Protein AF-A0A7S4CXF5-F1 (afdb_monomer_lite)

Structure (mmCIF, N/CA/C/O backbone):
data_AF-A0A7S4CXF5-F1
#
_entry.id   AF-A0A7S4CXF5-F1
#
loop_
_atom_site.group_PDB
_atom_site.id
_atom_site.type_symbol
_atom_site.label_atom_id
_atom_site.label_alt_id
_atom_site.label_comp_id
_atom_site.label_asym_id
_atom_site.label_entity_id
_atom_site.label_seq_id
_atom_site.pdbx_PDB_ins_code
_atom_site.Cartn_x
_atom_site.Cartn_y
_atom_site.Cartn_z
_atom_site.occupancy
_atom_site.B_iso_or_equiv
_atom_site.auth_seq_id
_atom_site.auth_comp_id
_atom_site.auth_asym_id
_atom_site.auth_atom_id
_atom_site.pdbx_PDB_model_num
ATOM 1 N N . PRO A 1 1 ? 7.433 -13.728 49.622 1.00 48.38 1 PRO A N 1
ATOM 2 C CA . PRO A 1 1 ? 7.278 -12.278 49.358 1.00 48.38 1 PRO A CA 1
ATOM 3 C C . PRO A 1 1 ? 7.336 -11.993 47.847 1.00 48.38 1 PRO A C 1
ATOM 5 O O . PRO A 1 1 ? 8.416 -11.902 47.275 1.00 48.38 1 PRO A O 1
ATOM 8 N N . HIS A 1 2 ? 6.175 -11.921 47.191 1.00 55.44 2 HIS A N 1
ATOM 9 C CA . HIS A 1 2 ? 6.077 -11.494 45.793 1.00 55.44 2 HIS A CA 1
ATOM 10 C C . HIS A 1 2 ? 5.868 -9.978 45.780 1.00 55.44 2 HIS A C 1
ATOM 12 O O . HIS A 1 2 ? 4.882 -9.489 46.326 1.00 55.44 2 HIS A O 1
ATOM 18 N N . GLY A 1 3 ? 6.842 -9.238 45.245 1.00 72.62 3 GLY A N 1
ATOM 19 C CA . GLY A 1 3 ? 6.760 -7.782 45.131 1.00 72.62 3 GLY A CA 1
ATOM 20 C C . GLY A 1 3 ? 5.588 -7.342 44.241 1.00 72.62 3 GLY A C 1
ATOM 21 O O . GLY A 1 3 ? 5.129 -8.125 43.404 1.00 72.62 3 GLY A O 1
ATOM 22 N N . PRO A 1 4 ? 5.084 -6.107 44.408 1.00 73.75 4 PRO A N 1
ATOM 23 C CA . PRO A 1 4 ? 3.949 -5.617 43.638 1.00 73.75 4 PRO A CA 1
ATOM 24 C C . PRO A 1 4 ? 4.285 -5.577 42.142 1.00 73.75 4 PRO A C 1
ATOM 26 O O . PRO A 1 4 ? 5.322 -5.055 41.730 1.00 73.75 4 PRO A O 1
ATOM 29 N N . CYS A 1 5 ? 3.394 -6.137 41.323 1.00 74.88 5 CYS A N 1
ATOM 30 C CA . CYS A 1 5 ? 3.496 -6.095 39.868 1.00 74.88 5 CYS A CA 1
ATOM 31 C C . CYS A 1 5 ? 3.256 -4.655 39.387 1.00 74.88 5 CYS A C 1
ATOM 33 O O . CYS A 1 5 ? 2.121 -4.181 39.342 1.00 74.88 5 CYS A O 1
ATOM 35 N N . VAL A 1 6 ? 4.330 -3.941 39.049 1.00 78.19 6 VAL A N 1
ATOM 36 C CA . VAL A 1 6 ? 4.245 -2.591 38.481 1.00 78.19 6 VAL A CA 1
ATOM 37 C C . VAL A 1 6 ? 3.980 -2.707 36.983 1.00 78.19 6 VAL A C 1
ATOM 39 O O . VAL A 1 6 ? 4.834 -3.142 36.211 1.00 78.19 6 VAL A O 1
ATOM 42 N N . ARG A 1 7 ? 2.784 -2.299 36.552 1.00 72.25 7 ARG A N 1
ATOM 43 C CA . ARG A 1 7 ? 2.439 -2.192 35.132 1.00 72.25 7 ARG A CA 1
ATOM 44 C C . ARG A 1 7 ? 3.083 -0.921 34.578 1.00 72.25 7 ARG A C 1
ATOM 46 O O . ARG A 1 7 ? 2.662 0.183 34.915 1.00 72.25 7 ARG A O 1
ATOM 53 N N . LEU A 1 8 ? 4.123 -1.064 33.756 1.00 76.38 8 LEU A N 1
ATOM 54 C CA . LEU A 1 8 ? 4.749 0.083 33.097 1.00 76.38 8 LEU A CA 1
ATOM 55 C C . LEU A 1 8 ? 3.725 0.797 32.191 1.00 76.38 8 LEU A C 1
ATOM 57 O O . LEU A 1 8 ? 2.949 0.124 31.504 1.00 76.38 8 LEU A O 1
ATOM 61 N N . PRO A 1 9 ? 3.714 2.141 32.156 1.00 68.12 9 PRO A N 1
ATOM 62 C CA . PRO A 1 9 ? 2.804 2.888 31.300 1.00 68.12 9 PRO A CA 1
ATOM 63 C C . PRO A 1 9 ? 3.100 2.588 29.827 1.00 68.12 9 PRO A C 1
ATOM 65 O O . PRO A 1 9 ? 4.201 2.832 29.326 1.00 68.12 9 PRO A O 1
ATOM 68 N N . VAL A 1 10 ? 2.101 2.056 29.122 1.00 71.69 10 VAL A N 1
ATOM 69 C CA . VAL A 1 10 ? 2.180 1.800 27.682 1.00 71.69 10 VAL A CA 1
ATOM 70 C C . VAL A 1 10 ? 2.192 3.146 26.966 1.00 71.69 10 VAL A C 1
ATOM 72 O O . VAL A 1 10 ? 1.189 3.857 26.945 1.00 71.69 10 VAL A O 1
ATOM 75 N N . ARG A 1 11 ? 3.327 3.515 26.369 1.00 73.38 11 ARG A N 1
ATOM 76 C CA . ARG A 1 11 ? 3.379 4.690 25.492 1.00 73.38 11 ARG A CA 1
ATOM 77 C C . ARG A 1 11 ? 2.669 4.345 24.182 1.00 73.38 11 ARG A C 1
ATOM 79 O O . ARG A 1 11 ? 3.058 3.360 23.546 1.00 73.38 11 ARG A O 1
ATOM 86 N N . PRO A 1 12 ? 1.659 5.118 23.751 1.00 70.38 12 PRO A N 1
ATOM 87 C CA . PRO A 1 12 ? 1.012 4.869 22.474 1.00 70.38 12 PRO A CA 1
ATOM 88 C C . PRO A 1 12 ? 2.035 5.058 21.351 1.00 70.38 12 PRO A C 1
ATOM 90 O O . PRO A 1 12 ? 2.659 6.113 21.227 1.00 70.38 12 PRO A O 1
ATOM 93 N N . ARG A 1 13 ? 2.231 4.015 20.541 1.00 82.94 13 ARG A N 1
ATOM 94 C CA . ARG A 1 13 ? 3.061 4.095 19.339 1.00 82.94 13 ARG A CA 1
ATOM 95 C C . ARG A 1 13 ? 2.246 4.739 18.227 1.00 82.94 13 ARG A C 1
ATOM 97 O O . ARG A 1 13 ? 1.162 4.263 17.906 1.00 82.94 13 ARG A O 1
ATOM 104 N N . LYS A 1 14 ? 2.772 5.820 17.655 1.00 89.25 14 LYS A N 1
ATOM 105 C CA . LYS A 1 14 ? 2.237 6.404 16.422 1.00 89.25 14 LYS A CA 1
ATOM 106 C C . LYS A 1 14 ? 2.723 5.566 15.243 1.00 89.25 14 LYS A C 1
ATOM 108 O O . LYS A 1 14 ? 3.880 5.149 15.229 1.00 89.25 14 LYS A O 1
ATOM 113 N N . VAL A 1 15 ? 1.842 5.325 14.282 1.00 91.69 15 VAL A N 1
ATOM 114 C CA . VAL A 1 15 ? 2.130 4.565 13.064 1.00 91.69 15 VAL A CA 1
ATOM 115 C C . VAL A 1 15 ? 1.781 5.452 11.875 1.00 91.69 15 VAL A C 1
ATOM 117 O O . VAL A 1 15 ? 0.746 6.110 11.892 1.00 91.69 15 VAL A O 1
ATOM 120 N N . ILE A 1 16 ? 2.654 5.484 10.867 1.00 93.12 16 ILE A N 1
ATOM 121 C CA . ILE A 1 16 ? 2.418 6.187 9.603 1.00 93.12 16 ILE A CA 1
ATOM 122 C C . ILE A 1 16 ? 2.290 5.128 8.514 1.00 93.12 16 ILE A C 1
ATOM 124 O O . ILE A 1 16 ? 3.206 4.330 8.319 1.00 93.12 16 ILE A O 1
ATOM 128 N N . TRP A 1 17 ? 1.157 5.124 7.820 1.00 92.19 17 TRP A N 1
ATOM 129 C CA . TRP A 1 17 ? 0.926 4.308 6.631 1.00 92.19 17 TRP A CA 1
ATOM 130 C C . TRP A 1 17 ? 0.999 5.209 5.403 1.00 92.19 17 TRP A C 1
ATOM 132 O O . TRP A 1 17 ? 0.097 6.004 5.157 1.00 92.19 17 TRP A O 1
ATOM 142 N N . LEU A 1 18 ? 2.104 5.116 4.662 1.00 92.69 18 LEU A N 1
ATOM 143 C CA . LEU A 1 18 ? 2.326 5.881 3.438 1.00 92.69 18 LEU A CA 1
ATOM 144 C C . LEU A 1 18 ? 2.028 4.997 2.226 1.00 92.69 18 LEU A C 1
ATOM 146 O O . LEU A 1 18 ? 2.710 3.998 2.006 1.00 92.69 18 LEU A O 1
ATOM 150 N N . ILE A 1 19 ? 1.030 5.388 1.439 1.00 90.31 19 ILE A N 1
ATOM 151 C CA . ILE A 1 19 ? 0.646 4.707 0.201 1.00 90.31 19 ILE A CA 1
ATOM 152 C C . ILE A 1 19 ? 1.087 5.592 -0.962 1.00 90.31 19 ILE A C 1
ATOM 154 O O . ILE A 1 19 ? 0.696 6.754 -1.045 1.00 90.31 19 ILE A O 1
ATOM 158 N N . ILE A 1 20 ? 1.923 5.041 -1.842 1.00 90.00 20 ILE A N 1
ATOM 159 C CA . ILE A 1 20 ? 2.418 5.721 -3.040 1.00 90.00 20 ILE A CA 1
ATOM 160 C C . ILE A 1 20 ? 1.839 4.990 -4.244 1.00 90.00 20 ILE A C 1
ATOM 162 O O . ILE A 1 20 ? 2.153 3.820 -4.473 1.00 90.00 20 ILE A O 1
ATOM 166 N N . ASP A 1 21 ? 0.984 5.674 -4.998 1.00 87.44 21 ASP A N 1
ATOM 167 C CA . ASP A 1 21 ? 0.410 5.103 -6.211 1.00 87.44 21 ASP A CA 1
ATOM 168 C C . ASP A 1 21 ? 1.485 4.914 -7.292 1.00 87.44 21 ASP A C 1
ATOM 170 O O . ASP A 1 21 ? 2.435 5.692 -7.395 1.00 87.44 21 ASP A O 1
ATOM 174 N N . ALA A 1 22 ? 1.346 3.849 -8.080 1.00 84.69 22 ALA A N 1
ATOM 175 C CA . ALA A 1 22 ? 2.266 3.466 -9.152 1.00 84.69 22 ALA A CA 1
ATOM 176 C C . ALA A 1 22 ? 3.752 3.277 -8.747 1.00 84.69 22 ALA A C 1
ATOM 178 O O . ALA A 1 22 ? 4.633 3.281 -9.613 1.00 84.69 22 ALA A O 1
ATOM 179 N N . LEU A 1 23 ? 4.061 3.045 -7.462 1.00 87.44 23 LEU A N 1
ATOM 180 C CA . LEU A 1 23 ? 5.423 2.730 -7.017 1.00 87.44 23 LEU A CA 1
ATOM 181 C C . LEU A 1 23 ? 5.795 1.278 -7.352 1.00 87.44 23 LEU A C 1
ATOM 183 O O . LEU A 1 23 ? 5.446 0.339 -6.637 1.00 87.44 23 LEU A O 1
ATOM 187 N N . ARG A 1 24 ? 6.534 1.087 -8.444 1.00 85.62 24 ARG A N 1
ATOM 188 C CA . ARG A 1 24 ? 7.033 -0.230 -8.855 1.00 85.62 24 ARG A CA 1
ATOM 189 C C . ARG A 1 24 ? 8.263 -0.648 -8.050 1.00 85.62 24 ARG A C 1
ATOM 191 O O . ARG A 1 24 ? 9.083 0.181 -7.654 1.00 85.62 24 ARG A O 1
ATOM 198 N N . ILE A 1 25 ? 8.437 -1.960 -7.882 1.00 85.94 25 ILE A N 1
ATOM 199 C CA . ILE A 1 25 ? 9.574 -2.529 -7.144 1.00 85.94 25 ILE A CA 1
ATOM 200 C C . ILE A 1 25 ? 10.930 -2.185 -7.778 1.00 85.94 25 ILE A C 1
ATOM 202 O O . ILE A 1 25 ? 11.913 -2.011 -7.065 1.00 85.94 25 ILE A O 1
ATOM 206 N N . ASP A 1 26 ? 10.986 -2.009 -9.097 1.00 85.88 26 ASP A N 1
ATOM 207 C CA . ASP A 1 26 ? 12.216 -1.727 -9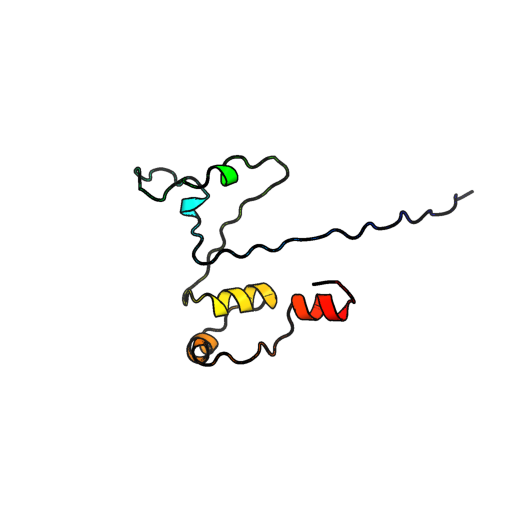.842 1.00 85.88 26 ASP A CA 1
ATOM 208 C C . ASP A 1 26 ? 12.720 -0.281 -9.707 1.00 85.88 26 ASP A C 1
ATOM 210 O O . ASP A 1 26 ? 13.820 0.047 -10.160 1.00 85.88 26 ASP A O 1
ATOM 214 N N . PHE A 1 27 ? 11.946 0.581 -9.043 1.00 86.31 27 PHE A N 1
ATOM 215 C CA . PHE A 1 27 ? 12.411 1.895 -8.596 1.00 86.31 27 PHE A CA 1
ATOM 216 C C . PHE A 1 27 ? 13.171 1.803 -7.262 1.00 86.31 27 PHE A C 1
ATOM 218 O O . PHE A 1 27 ? 14.054 2.625 -7.003 1.00 86.31 27 PHE A O 1
ATOM 225 N N . ALA A 1 28 ? 12.837 0.804 -6.434 1.00 83.94 28 ALA A N 1
ATOM 226 C CA . ALA A 1 28 ? 13.263 0.678 -5.040 1.00 83.94 28 ALA A CA 1
ATOM 227 C C . ALA A 1 28 ? 14.282 -0.446 -4.781 1.00 83.94 28 ALA A C 1
ATOM 229 O O . ALA A 1 28 ? 15.030 -0.375 -3.805 1.00 83.94 28 ALA A O 1
ATOM 230 N N . ALA A 1 29 ? 14.312 -1.487 -5.614 1.00 83.44 29 ALA A N 1
ATOM 231 C CA . ALA A 1 29 ? 15.211 -2.626 -5.470 1.00 83.44 29 ALA A CA 1
ATOM 232 C C . ALA A 1 29 ? 16.044 -2.844 -6.744 1.00 83.44 29 ALA A C 1
ATOM 234 O O . ALA A 1 29 ? 15.503 -2.727 -7.848 1.00 83.44 29 ALA A O 1
ATOM 235 N N . PRO A 1 30 ? 17.336 -3.198 -6.604 1.00 76.56 30 PRO A N 1
ATOM 236 C CA . PRO A 1 30 ? 18.145 -3.593 -7.745 1.00 76.56 30 PRO A CA 1
ATOM 237 C C . PRO A 1 30 ? 17.577 -4.873 -8.366 1.00 76.56 30 PRO A C 1
ATOM 239 O O . PRO A 1 30 ? 17.176 -5.794 -7.657 1.00 76.56 30 PRO A O 1
ATOM 242 N N . ILE A 1 31 ? 17.543 -4.912 -9.698 1.00 75.50 31 ILE A N 1
ATOM 243 C CA . ILE A 1 31 ? 17.216 -6.113 -10.469 1.00 75.50 31 ILE A CA 1
ATOM 244 C C . ILE A 1 31 ? 18.511 -6.621 -11.088 1.00 75.50 31 ILE A C 1
ATOM 246 O O . ILE A 1 31 ? 19.147 -5.904 -11.867 1.00 75.50 31 ILE A O 1
ATOM 250 N N . ASP A 1 32 ? 18.874 -7.855 -10.754 1.00 70.81 32 ASP A N 1
ATOM 251 C CA . ASP A 1 32 ? 20.055 -8.514 -11.298 1.00 70.81 32 ASP A CA 1
ATOM 252 C C . ASP A 1 32 ? 19.909 -8.704 -12.818 1.00 70.81 32 ASP A C 1
ATOM 254 O O . ASP A 1 32 ? 18.834 -9.025 -13.326 1.00 70.81 32 ASP A O 1
ATOM 258 N N . ASN A 1 33 ? 21.003 -8.505 -13.560 1.00 69.50 33 ASN A N 1
ATOM 259 C CA . ASN A 1 33 ? 21.090 -8.697 -15.019 1.00 69.50 33 ASN A CA 1
ATOM 260 C C . ASN A 1 33 ? 20.259 -7.734 -15.885 1.00 69.50 33 ASN A C 1
ATOM 262 O O . ASN A 1 33 ? 20.007 -8.004 -17.060 1.00 69.50 33 ASN A O 1
ATOM 266 N N . ALA A 1 34 ? 19.855 -6.587 -15.344 1.00 68.00 34 ALA A N 1
ATOM 267 C CA . ALA A 1 34 ? 19.056 -5.611 -16.069 1.00 68.00 34 ALA A CA 1
ATOM 268 C C . ALA A 1 34 ? 19.911 -4.396 -16.491 1.00 68.00 34 ALA A C 1
ATOM 270 O O . ALA A 1 34 ? 20.545 -3.755 -15.657 1.00 68.00 34 ALA A O 1
ATOM 271 N N . GLY A 1 35 ? 19.918 -4.048 -17.786 1.00 73.56 35 GLY A N 1
ATOM 272 C CA . GLY A 1 35 ? 20.677 -2.897 -18.308 1.00 73.56 35 GLY A CA 1
ATOM 273 C C . GLY A 1 35 ? 20.291 -1.541 -17.677 1.00 73.56 35 GLY A C 1
ATOM 274 O O . GLY A 1 35 ? 19.232 -1.425 -17.045 1.00 73.56 35 GLY A O 1
ATOM 275 N N . PRO A 1 36 ? 21.112 -0.488 -17.835 1.00 74.00 36 PRO A N 1
ATOM 276 C CA . PRO A 1 36 ? 20.803 0.828 -17.283 1.00 74.00 36 PRO A CA 1
ATOM 277 C C . PRO A 1 36 ? 19.526 1.390 -17.923 1.00 74.00 36 PRO A C 1
ATOM 279 O O . PRO A 1 36 ? 19.377 1.401 -19.141 1.00 74.00 36 PRO A O 1
ATOM 282 N N . THR A 1 37 ? 18.590 1.867 -17.100 1.00 78.00 37 THR A N 1
ATOM 283 C CA . THR A 1 37 ? 17.377 2.562 -17.567 1.00 78.00 37 THR A CA 1
ATOM 284 C C . THR A 1 37 ? 17.197 3.858 -16.788 1.00 78.00 37 THR A C 1
ATOM 286 O O . THR A 1 37 ? 17.742 4.018 -15.695 1.00 78.00 37 THR A O 1
ATOM 289 N N . TYR A 1 38 ? 16.412 4.782 -17.339 1.00 79.88 38 TYR A N 1
ATOM 290 C CA . TYR A 1 38 ? 16.176 6.100 -16.749 1.00 79.88 38 TYR A CA 1
ATOM 291 C C . TYR A 1 38 ? 15.557 6.048 -15.337 1.00 79.88 38 TYR A C 1
ATOM 293 O O . TYR A 1 38 ? 15.859 6.900 -14.506 1.00 79.88 38 TYR A O 1
ATOM 301 N N . TYR A 1 39 ? 14.737 5.036 -15.050 1.00 77.50 39 TYR A N 1
ATOM 302 C CA . TYR A 1 39 ? 13.938 4.936 -13.823 1.00 77.50 39 TYR A CA 1
ATOM 303 C C . TYR A 1 39 ? 14.501 3.967 -12.769 1.00 77.50 39 TYR A C 1
ATOM 305 O O . TYR A 1 39 ? 14.101 4.026 -11.607 1.00 77.50 39 TYR A O 1
ATOM 313 N N . ARG A 1 40 ? 15.432 3.076 -13.136 1.00 77.62 40 ARG A N 1
ATOM 314 C CA . ARG A 1 40 ? 15.982 2.073 -12.208 1.00 77.62 40 ARG A CA 1
ATOM 315 C C . ARG A 1 40 ? 16.867 2.704 -11.141 1.00 77.62 40 ARG A C 1
ATOM 317 O O . ARG A 1 40 ? 17.712 3.547 -11.442 1.00 77.62 40 ARG A O 1
ATOM 324 N N . ASN A 1 41 ? 16.706 2.227 -9.905 1.00 73.00 41 ASN A N 1
ATOM 325 C CA . ASN 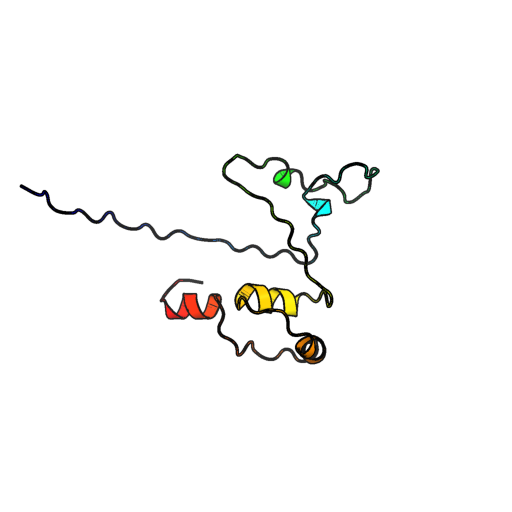A 1 41 ? 17.535 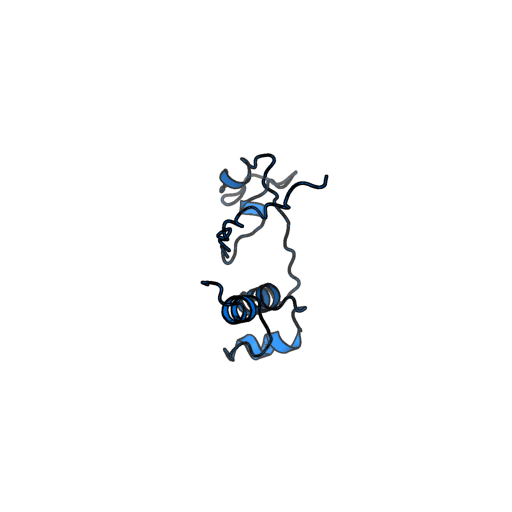2.587 -8.749 1.00 73.00 41 ASN A CA 1
ATOM 326 C C . ASN A 1 41 ? 17.614 4.100 -8.471 1.00 73.00 41 ASN A C 1
ATOM 328 O O . ASN A 1 41 ? 18.607 4.589 -7.934 1.00 73.00 41 ASN A O 1
ATOM 332 N N . LYS A 1 42 ? 16.578 4.868 -8.835 1.00 79.31 42 LYS A N 1
ATOM 333 C CA . LYS A 1 42 ? 16.534 6.322 -8.600 1.00 79.31 42 LYS A CA 1
ATOM 334 C C . LYS A 1 42 ? 16.075 6.704 -7.193 1.00 79.31 42 LYS A C 1
ATOM 336 O O . LYS A 1 42 ? 16.060 7.886 -6.865 1.00 79.31 42 LYS A O 1
ATOM 341 N N . MET A 1 43 ? 15.758 5.724 -6.347 1.00 82.50 43 MET A N 1
ATOM 342 C CA . MET A 1 43 ? 15.372 5.930 -4.951 1.00 82.50 43 MET A CA 1
ATOM 343 C C . MET A 1 43 ? 16.400 5.295 -3.993 1.00 82.50 43 MET A C 1
ATOM 345 O O . MET A 1 43 ? 16.122 4.264 -3.378 1.00 82.50 43 MET A O 1
ATOM 349 N N . PRO A 1 44 ? 17.590 5.908 -3.827 1.00 77.38 44 PRO A N 1
ATOM 350 C CA . PRO A 1 44 ? 18.697 5.344 -3.042 1.00 77.38 44 PRO A CA 1
ATOM 351 C C . PRO A 1 44 ? 18.389 5.221 -1.543 1.00 77.38 44 PRO A C 1
ATOM 353 O O . PRO A 1 44 ? 19.083 4.512 -0.821 1.00 77.38 44 PRO A O 1
ATOM 356 N N . PHE A 1 45 ? 17.332 5.874 -1.055 1.00 83.50 45 PHE A N 1
ATOM 357 C CA . PHE A 1 45 ? 16.845 5.674 0.309 1.00 83.50 45 PHE A CA 1
ATOM 358 C C . PHE A 1 45 ? 16.481 4.207 0.570 1.00 83.50 45 PHE A C 1
ATOM 360 O O . PHE A 1 45 ? 16.808 3.661 1.622 1.00 83.50 45 PHE A O 1
ATOM 367 N N . PHE A 1 46 ? 15.878 3.533 -0.415 1.00 83.06 46 PHE A N 1
ATOM 368 C CA . PHE A 1 46 ? 15.539 2.125 -0.275 1.00 83.06 46 PHE A CA 1
ATOM 369 C C . PHE A 1 46 ? 16.761 1.218 -0.292 1.00 83.06 46 PHE A C 1
ATOM 371 O O . PHE A 1 46 ? 16.630 0.102 0.169 1.00 83.06 46 PHE A O 1
ATOM 378 N N . SER A 1 47 ? 17.941 1.624 -0.764 1.00 77.00 47 SER A N 1
ATOM 379 C CA . SER A 1 47 ? 19.139 0.775 -0.667 1.00 77.00 47 SER A CA 1
ATOM 380 C C . SER A 1 47 ? 19.864 0.918 0.675 1.00 77.00 47 SER A C 1
ATOM 382 O O . SER A 1 47 ? 20.653 0.053 1.032 1.00 77.00 47 SER A O 1
ATOM 384 N N . GLN A 1 48 ? 19.577 1.968 1.450 1.00 77.12 48 GLN A N 1
ATOM 385 C CA . GLN A 1 48 ? 20.225 2.268 2.736 1.00 77.12 48 GLN A CA 1
ATOM 386 C C . GLN A 1 48 ? 19.509 1.624 3.939 1.00 77.12 48 GLN A C 1
ATOM 388 O O . GL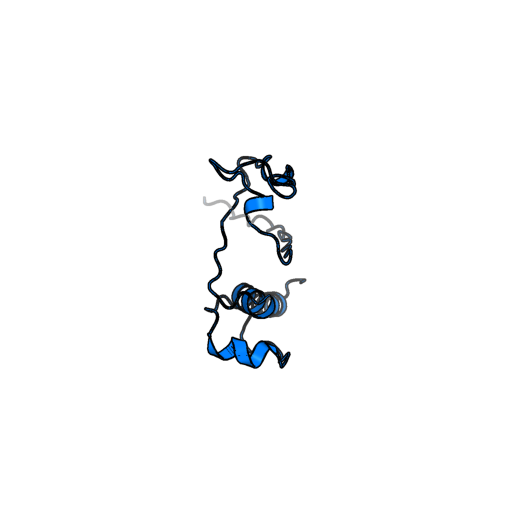N A 1 48 ? 19.553 2.136 5.057 1.00 77.12 48 GLN A O 1
ATOM 393 N N . LYS A 1 49 ? 18.817 0.501 3.715 1.00 74.62 49 LYS A N 1
ATOM 394 C CA . LYS A 1 49 ? 18.054 -0.218 4.747 1.00 74.62 49 LYS A CA 1
ATOM 395 C C . LYS A 1 49 ? 18.998 -0.678 5.860 1.00 74.62 49 LYS A C 1
ATOM 397 O O . LYS A 1 49 ? 19.925 -1.440 5.600 1.00 74.62 49 LYS A O 1
ATOM 402 N N . GLY A 1 50 ? 18.756 -0.252 7.097 1.00 75.19 50 GLY A N 1
ATOM 403 C CA . GLY A 1 50 ? 19.412 -0.835 8.271 1.00 75.19 50 GLY A CA 1
ATOM 404 C C . GLY A 1 50 ? 18.741 -2.145 8.706 1.00 75.19 50 GLY A C 1
ATOM 405 O O . GLY A 1 50 ? 17.670 -2.497 8.206 1.00 75.19 50 GLY A O 1
ATOM 406 N N . ASN A 1 51 ? 19.307 -2.814 9.718 1.00 80.56 51 ASN A N 1
ATOM 407 C CA . ASN A 1 51 ? 18.777 -4.072 10.284 1.00 80.56 51 ASN A CA 1
ATOM 408 C C . ASN A 1 51 ? 17.354 -3.961 10.870 1.00 80.56 51 ASN A C 1
ATOM 410 O O . ASN A 1 51 ? 16.724 -4.974 11.149 1.00 80.56 51 ASN A O 1
ATOM 414 N N . SER A 1 52 ? 16.843 -2.743 11.054 1.00 86.00 52 SER A N 1
ATOM 415 C CA . SER A 1 52 ? 15.507 -2.466 11.599 1.00 86.00 52 SER A CA 1
ATOM 416 C C . SER A 1 52 ? 14.444 -2.221 10.520 1.00 86.00 52 SER A C 1
ATOM 418 O O . SER A 1 52 ? 13.391 -1.661 10.819 1.00 86.00 52 SER A O 1
ATOM 420 N N . SER A 1 53 ? 14.718 -2.566 9.258 1.00 87.69 53 SER A N 1
ATOM 421 C CA . SER A 1 53 ? 13.804 -2.335 8.135 1.00 87.69 53 SER A CA 1
ATOM 422 C C . SER A 1 53 ? 13.773 -3.515 7.171 1.00 87.69 53 SER A C 1
ATOM 424 O O . SER A 1 53 ? 14.790 -4.161 6.925 1.00 87.69 53 SER A O 1
ATOM 426 N N . HIS A 1 54 ? 12.599 -3.773 6.597 1.00 86.06 54 HIS A N 1
ATOM 427 C CA . HIS A 1 54 ? 12.382 -4.843 5.630 1.00 86.06 54 HIS A CA 1
ATOM 428 C C . HIS A 1 54 ? 11.694 -4.290 4.383 1.00 86.06 54 HIS A C 1
ATOM 430 O O . HIS A 1 54 ? 10.840 -3.411 4.474 1.00 86.06 54 HIS A O 1
ATOM 436 N N . LEU A 1 55 ? 12.076 -4.814 3.217 1.00 87.44 55 LEU A N 1
ATOM 437 C CA . LEU A 1 55 ? 11.403 -4.550 1.947 1.00 87.44 55 LEU A CA 1
ATOM 438 C C . LEU A 1 55 ? 10.749 -5.843 1.482 1.00 87.44 55 LEU A C 1
ATOM 440 O O . LEU A 1 55 ? 11.420 -6.870 1.413 1.00 87.44 55 LEU A O 1
ATOM 444 N N . PHE A 1 56 ? 9.478 -5.759 1.115 1.00 87.56 56 PHE A N 1
ATOM 445 C CA . PHE A 1 56 ? 8.711 -6.877 0.588 1.00 87.56 56 PHE A CA 1
ATOM 446 C C . PHE A 1 56 ? 8.224 -6.552 -0.821 1.00 87.56 56 PHE A C 1
ATOM 448 O O . PHE A 1 56 ? 7.938 -5.396 -1.136 1.00 87.56 56 PHE A O 1
ATOM 455 N N . LEU A 1 57 ? 8.125 -7.580 -1.661 1.00 86.75 57 LEU A N 1
ATOM 456 C CA . LEU A 1 57 ? 7.452 -7.485 -2.949 1.00 86.75 57 LEU A CA 1
ATOM 457 C C . LEU A 1 57 ? 5.954 -7.698 -2.730 1.00 86.75 57 LEU A C 1
ATOM 459 O O . LEU A 1 57 ? 5.542 -8.754 -2.256 1.00 86.75 57 LEU A O 1
ATOM 463 N N . PHE A 1 58 ? 5.149 -6.711 -3.111 1.00 83.25 58 PHE A N 1
ATOM 464 C CA . PHE A 1 58 ? 3.703 -6.865 -3.205 1.00 83.25 58 PHE A CA 1
ATOM 465 C C . PHE A 1 58 ? 3.329 -7.146 -4.661 1.00 83.25 58 PHE A C 1
ATOM 467 O O . PHE A 1 58 ? 3.305 -6.239 -5.495 1.00 83.25 58 PHE A O 1
ATOM 474 N N . GLN A 1 59 ? 3.087 -8.417 -4.974 1.00 81.44 59 GLN A N 1
ATOM 475 C CA . GLN A 1 59 ? 2.583 -8.830 -6.278 1.00 81.44 59 GLN A CA 1
ATOM 476 C C . GLN A 1 59 ? 1.058 -8.837 -6.228 1.00 81.44 59 GLN A C 1
ATOM 478 O O . GLN A 1 59 ? 0.462 -9.565 -5.441 1.00 81.44 59 GLN A O 1
ATOM 483 N N . ALA A 1 60 ? 0.437 -8.007 -7.060 1.00 73.88 60 ALA A N 1
ATOM 484 C CA . ALA A 1 60 ? -1.010 -7.950 -7.185 1.00 73.88 60 ALA A CA 1
ATOM 485 C C . ALA A 1 60 ? -1.420 -8.493 -8.549 1.00 73.88 60 ALA A C 1
ATOM 487 O O . ALA A 1 60 ? -0.957 -7.984 -9.575 1.00 73.88 60 ALA A O 1
ATOM 488 N N . ASP A 1 61 ? -2.303 -9.487 -8.536 1.00 68.69 61 ASP A N 1
ATOM 489 C CA . ASP A 1 61 ? -2.879 -10.057 -9.746 1.00 68.69 61 ASP A CA 1
ATOM 490 C C . ASP A 1 61 ? -3.731 -9.013 -10.494 1.00 68.69 61 ASP A C 1
ATOM 492 O O . ASP A 1 61 ? -4.242 -8.063 -9.885 1.00 68.69 61 ASP A O 1
ATOM 496 N N . PRO A 1 62 ? -3.883 -9.135 -11.825 1.00 63.81 62 PRO A N 1
ATOM 497 C CA . PRO A 1 62 ? -4.845 -8.331 -12.567 1.00 63.81 62 PRO A CA 1
ATOM 498 C C . PRO A 1 62 ? -6.267 -8.554 -12.027 1.00 63.81 62 PRO A C 1
ATOM 500 O O . PRO A 1 62 ? -6.608 -9.693 -11.707 1.00 63.81 62 PRO A O 1
ATOM 503 N N . PRO A 1 63 ? -7.139 -7.530 -12.000 1.00 65.06 63 PRO A N 1
ATOM 504 C CA . PRO A 1 63 ? -6.953 -6.147 -12.457 1.00 65.06 63 PRO A CA 1
ATOM 505 C C . PRO A 1 63 ? -6.109 -5.266 -11.516 1.00 65.06 63 PRO A C 1
ATOM 507 O O . PRO A 1 63 ? -6.286 -5.231 -10.303 1.00 65.06 63 PRO A O 1
ATOM 510 N N . THR A 1 64 ? -5.204 -4.471 -12.091 1.00 65.44 64 THR A N 1
ATOM 511 C CA . THR A 1 64 ? -4.244 -3.634 -11.351 1.00 65.44 64 THR A CA 1
ATOM 512 C C . THR A 1 64 ? -4.798 -2.252 -10.982 1.00 65.44 64 THR A C 1
ATOM 514 O O . THR A 1 64 ? -4.088 -1.256 -11.126 1.00 65.44 64 THR A O 1
ATOM 517 N N . THR A 1 65 ? -6.063 -2.156 -10.559 1.00 75.12 65 THR A N 1
ATOM 518 C CA . THR A 1 65 ? -6.660 -0.858 -10.193 1.00 75.12 65 THR A CA 1
ATOM 519 C C . THR A 1 65 ? -6.241 -0.424 -8.786 1.00 75.12 65 THR A C 1
ATOM 521 O O . THR A 1 65 ? -6.111 -1.247 -7.874 1.00 75.12 65 THR A O 1
ATOM 524 N N . THR A 1 66 ? -6.027 0.879 -8.593 1.00 76.25 66 THR A N 1
ATOM 525 C CA . THR A 1 66 ? -5.639 1.449 -7.293 1.00 76.25 66 THR A CA 1
ATOM 526 C C . THR A 1 66 ? -6.738 1.239 -6.246 1.00 76.25 66 THR A C 1
ATOM 528 O O . THR A 1 66 ? -6.440 0.802 -5.135 1.00 76.25 66 THR A O 1
ATOM 531 N N . SER A 1 67 ? -8.011 1.436 -6.609 1.00 78.12 67 SER A N 1
ATOM 532 C CA . SER A 1 67 ? -9.159 1.288 -5.700 1.00 78.12 67 SER A CA 1
ATOM 533 C C . SER A 1 67 ? -9.290 -0.120 -5.118 1.00 78.12 67 SER A C 1
ATOM 535 O O . SER A 1 67 ? -9.435 -0.270 -3.906 1.00 78.12 67 SER A O 1
ATOM 537 N N . GLN A 1 68 ? -9.159 -1.165 -5.941 1.00 76.56 68 GLN A N 1
ATOM 538 C CA . GLN A 1 68 ? -9.247 -2.548 -5.451 1.00 76.56 68 GLN A CA 1
ATOM 539 C C . GLN A 1 68 ? -8.104 -2.901 -4.505 1.00 76.56 68 GLN A C 1
ATOM 541 O O . GLN A 1 68 ? -8.312 -3.593 -3.511 1.00 76.56 68 GLN A O 1
ATOM 546 N N . ARG A 1 69 ? -6.894 -2.404 -4.782 1.00 81.19 69 ARG A N 1
ATOM 547 C CA . ARG A 1 69 ? -5.731 -2.637 -3.916 1.00 81.19 69 ARG A CA 1
ATOM 548 C C . ARG A 1 69 ? -5.871 -1.916 -2.584 1.00 81.19 69 ARG A C 1
ATOM 550 O O . ARG A 1 69 ? -5.546 -2.500 -1.556 1.00 81.19 69 ARG A O 1
ATOM 557 N N . LEU A 1 70 ? -6.390 -0.687 -2.589 1.00 85.31 70 LEU A N 1
ATOM 558 C CA . LEU A 1 70 ? -6.699 0.041 -1.360 1.00 85.31 70 LEU A CA 1
ATOM 559 C C . LEU A 1 70 ? -7.766 -0.684 -0.540 1.00 85.31 70 LEU A C 1
ATOM 561 O O . LEU A 1 70 ? -7.577 -0.856 0.660 1.00 85.31 70 LEU A O 1
ATOM 565 N N . LYS A 1 71 ? -8.836 -1.167 -1.181 1.00 85.19 71 LYS A N 1
ATOM 566 C CA . LYS A 1 71 ? -9.884 -1.947 -0.515 1.00 85.19 71 LYS A CA 1
ATOM 567 C C . LYS A 1 71 ? -9.330 -3.229 0.108 1.00 85.19 71 LYS A C 1
ATOM 569 O O . LYS A 1 71 ? -9.564 -3.486 1.285 1.00 85.19 71 LYS A O 1
ATOM 574 N N . ALA A 1 72 ? -8.550 -4.008 -0.639 1.00 83.69 72 ALA A N 1
ATOM 575 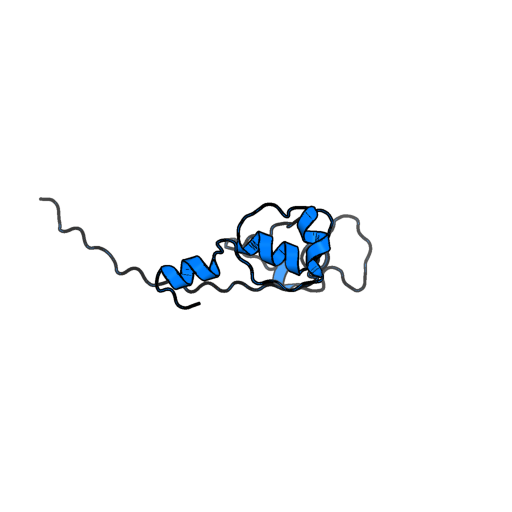C CA . ALA A 1 72 ? -7.926 -5.226 -0.125 1.00 83.69 72 ALA A CA 1
ATOM 576 C C . ALA A 1 72 ? -6.952 -4.935 1.030 1.00 83.69 72 ALA A C 1
ATOM 578 O O . ALA A 1 72 ? -6.951 -5.642 2.034 1.00 83.69 72 ALA A O 1
ATOM 579 N N . LEU A 1 73 ? -6.163 -3.858 0.935 1.00 87.19 73 LEU A N 1
ATOM 580 C CA . LEU A 1 73 ? -5.219 -3.460 1.980 1.00 87.19 73 LEU A CA 1
ATOM 581 C C . LEU A 1 73 ? -5.920 -3.037 3.279 1.00 87.19 73 LEU A C 1
ATOM 583 O O . LEU A 1 73 ? -5.418 -3.323 4.365 1.00 87.19 73 LEU A O 1
ATOM 587 N N . THR A 1 74 ? -7.055 -2.342 3.186 1.00 87.88 74 THR A N 1
ATOM 588 C CA . THR A 1 74 ? -7.768 -1.835 4.367 1.00 87.88 74 THR A CA 1
ATOM 589 C C . THR A 1 74 ? -8.705 -2.863 4.994 1.00 87.88 74 THR A C 1
ATOM 591 O O . THR A 1 74 ? -8.906 -2.805 6.205 1.00 87.88 74 THR A O 1
ATOM 594 N N . THR A 1 75 ? -9.252 -3.799 4.214 1.00 87.69 75 THR A N 1
ATOM 595 C CA . THR A 1 75 ? -10.191 -4.840 4.686 1.00 87.69 75 THR A CA 1
ATOM 596 C C . THR A 1 75 ? -9.515 -6.183 4.980 1.00 87.69 75 THR A C 1
ATOM 598 O O . THR A 1 75 ? -10.055 -6.998 5.720 1.00 87.69 75 THR A O 1
ATOM 601 N N . GLY A 1 76 ? -8.337 -6.444 4.402 1.00 83.50 76 GLY A N 1
ATOM 602 C CA . GLY A 1 76 ? -7.677 -7.753 4.451 1.00 83.50 76 GLY A CA 1
ATOM 603 C C . GLY A 1 76 ? -8.337 -8.825 3.572 1.00 83.50 76 GLY A C 1
ATOM 604 O O . GLY A 1 76 ? -7.945 -9.989 3.641 1.00 83.50 76 GLY A O 1
ATOM 605 N N . GLY A 1 77 ? -9.336 -8.457 2.761 1.00 78.38 77 GLY A N 1
ATOM 606 C CA . GLY A 1 77 ? -10.039 -9.362 1.854 1.00 78.38 77 GLY A CA 1
ATOM 607 C C . GLY A 1 77 ? -9.277 -9.640 0.555 1.00 78.38 77 GLY A C 1
ATOM 608 O O . GLY A 1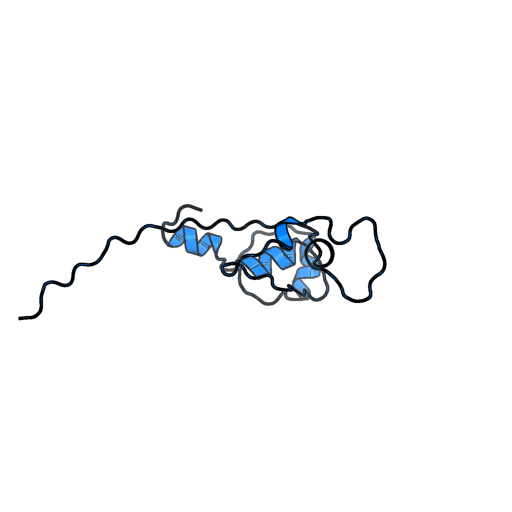 77 ? -8.474 -8.829 0.091 1.00 78.38 77 GLY A O 1
ATOM 609 N N . LEU A 1 78 ? -9.560 -10.790 -0.065 1.00 73.12 78 LEU A N 1
ATOM 610 C CA . LEU A 1 78 ? -9.094 -11.091 -1.421 1.00 73.12 78 LEU A CA 1
ATOM 611 C C . LEU A 1 78 ? -9.814 -10.161 -2.421 1.00 73.12 78 LEU A C 1
ATOM 613 O O . LEU A 1 78 ? -11.037 -10.038 -2.328 1.00 73.12 78 LEU A O 1
ATOM 617 N N . PRO A 1 79 ? -9.119 -9.545 -3.398 1.00 62.28 79 PRO A N 1
ATOM 618 C CA . PRO A 1 79 ? -9.781 -8.773 -4.445 1.00 62.28 79 PRO A CA 1
ATOM 619 C C . PRO A 1 79 ? -10.748 -9.669 -5.235 1.00 62.28 79 PRO A C 1
ATOM 621 O O . PRO A 1 79 ? -10.325 -10.564 -5.966 1.00 62.28 79 PRO A O 1
ATOM 624 N N . ALA A 1 80 ? -12.057 -9.459 -5.092 1.00 59.62 80 ALA A N 1
ATOM 625 C CA . ALA A 1 80 ? -13.044 -10.211 -5.856 1.00 59.62 80 ALA A CA 1
ATOM 626 C C . ALA A 1 80 ? -13.109 -9.665 -7.294 1.00 59.62 80 ALA A C 1
ATOM 628 O O . ALA A 1 80 ? -13.402 -8.489 -7.511 1.00 59.62 80 ALA A O 1
ATOM 629 N N . PHE A 1 81 ? -12.882 -10.529 -8.291 1.00 50.47 81 PHE A N 1
ATOM 630 C CA . PHE A 1 81 ? -12.930 -10.192 -9.727 1.00 50.47 81 PHE A CA 1
ATOM 631 C C . PHE A 1 81 ? -14.206 -9.429 -10.148 1.00 50.47 81 PHE A C 1
ATOM 633 O O . PHE A 1 81 ? -14.159 -8.608 -11.061 1.00 50.47 81 PHE A O 1
ATOM 640 N N . ILE A 1 82 ? -15.336 -9.657 -9.468 1.00 51.94 82 ILE A N 1
ATOM 641 C CA . ILE A 1 82 ? -16.638 -9.032 -9.765 1.00 51.94 82 ILE A CA 1
ATOM 642 C C . ILE A 1 82 ? -16.666 -7.533 -9.409 1.00 51.94 82 ILE A C 1
ATOM 644 O O . ILE A 1 82 ? -17.387 -6.757 -10.034 1.00 51.94 82 ILE A O 1
ATOM 648 N N . GLU A 1 83 ? -15.831 -7.077 -8.476 1.00 52.44 83 GLU A N 1
ATOM 649 C CA . GLU A 1 83 ? -15.768 -5.661 -8.085 1.00 52.44 83 GLU A CA 1
ATOM 650 C C . GLU A 1 83 ? -15.008 -4.799 -9.097 1.00 52.44 83 GLU A C 1
ATOM 652 O O . GLU A 1 83 ? -15.087 -3.575 -9.056 1.00 52.44 83 GLU A O 1
ATOM 657 N N . ALA A 1 84 ? -14.321 -5.423 -10.060 1.00 49.09 84 ALA A N 1
ATOM 658 C CA . ALA A 1 84 ? -13.614 -4.707 -11.116 1.00 49.09 84 ALA A CA 1
ATOM 659 C C . ALA A 1 84 ? -14.558 -3.909 -12.020 1.00 49.09 84 ALA A C 1
ATOM 661 O O . ALA A 1 84 ? -14.198 -2.824 -12.472 1.00 49.09 84 ALA A O 1
ATOM 662 N N . GLY A 1 85 ? -15.768 -4.435 -12.246 1.00 50.38 85 GLY A N 1
ATOM 663 C CA . GLY A 1 85 ? -16.831 -3.741 -12.973 1.00 50.38 85 GLY A CA 1
ATOM 664 C C . GLY A 1 85 ? -17.495 -2.634 -12.152 1.00 50.38 85 GLY A C 1
ATOM 665 O O . GLY A 1 85 ? -17.961 -1.654 -12.724 1.00 50.38 85 GLY A O 1
ATOM 666 N N . ARG A 1 86 ? -17.482 -2.746 -10.816 1.00 51.66 86 ARG A N 1
ATOM 667 C CA . ARG A 1 86 ? -17.986 -1.714 -9.894 1.00 51.66 86 ARG A CA 1
ATOM 668 C C . ARG A 1 86 ? -16.987 -0.586 -9.631 1.00 51.66 86 ARG A C 1
ATOM 670 O O . ARG A 1 86 ? -17.387 0.429 -9.097 1.00 51.66 86 ARG A O 1
ATOM 677 N N . ASN A 1 87 ? -15.732 -0.687 -10.077 1.00 51.25 87 ASN A N 1
ATOM 678 C CA . ASN A 1 87 ? -14.750 0.410 -9.992 1.00 51.25 87 ASN A CA 1
ATOM 679 C C . ASN A 1 87 ? -15.167 1.711 -10.714 1.00 51.25 87 ASN A C 1
ATOM 681 O O . ASN A 1 87 ? -14.480 2.720 -10.565 1.00 51.25 87 ASN A O 1
ATOM 685 N N . PHE A 1 88 ? -16.235 1.690 -11.517 1.00 53.00 88 PHE A N 1
ATOM 686 C CA . PHE A 1 88 ? -16.820 2.883 -12.139 1.00 53.00 88 PHE A CA 1
ATOM 687 C C . PHE A 1 88 ? -17.870 3.587 -11.276 1.00 53.00 88 PHE A C 1
ATOM 689 O O . PHE A 1 88 ? -18.259 4.702 -11.614 1.00 53.00 88 PHE A O 1
ATOM 696 N N . ASP A 1 89 ? -18.297 2.969 -10.177 1.00 50.47 89 ASP A N 1
ATOM 697 C CA . ASP A 1 89 ? -19.220 3.560 -9.221 1.00 50.47 89 ASP A CA 1
ATOM 698 C C . ASP A 1 89 ? -18.520 3.556 -7.864 1.00 50.47 89 ASP A C 1
ATOM 700 O O . ASP A 1 89 ? -18.253 2.510 -7.272 1.00 50.47 89 ASP A O 1
ATOM 704 N N . SER A 1 90 ? -18.081 4.734 -7.432 1.00 54.34 90 SER A N 1
ATOM 705 C CA . SER A 1 90 ? -17.335 4.942 -6.192 1.00 54.34 90 SER A CA 1
ATOM 706 C C . SER A 1 90 ? -18.245 4.767 -4.975 1.00 54.34 90 SER A C 1
ATOM 708 O O . SER A 1 90 ? -18.467 5.712 -4.217 1.00 54.34 90 SER A O 1
ATOM 710 N N . ASP A 1 91 ? -18.805 3.576 -4.811 1.00 60.66 91 ASP A N 1
ATOM 711 C CA . ASP A 1 91 ? -19.628 3.238 -3.668 1.00 60.66 91 ASP A CA 1
ATOM 712 C C . ASP A 1 91 ? -18.770 3.186 -2.402 1.00 60.66 91 ASP A C 1
ATOM 714 O O . ASP A 1 91 ? -17.596 2.792 -2.402 1.00 60.66 91 ASP A O 1
ATOM 718 N N . GLN A 1 92 ? -19.372 3.618 -1.298 1.00 68.62 92 GLN A N 1
ATOM 719 C CA . GLN A 1 92 ? -18.766 3.564 0.023 1.00 68.62 92 GLN A CA 1
ATOM 720 C C . GLN A 1 92 ? -18.323 2.128 0.344 1.00 68.62 92 GLN A C 1
ATOM 722 O O . GLN A 1 92 ? -19.078 1.178 0.144 1.00 68.62 92 GLN A O 1
ATOM 727 N N . VAL A 1 93 ? -17.111 1.969 0.889 1.00 70.75 93 VAL A N 1
ATOM 728 C CA . VAL A 1 93 ? -16.640 0.668 1.394 1.00 70.75 93 VAL A CA 1
ATOM 729 C C . VAL A 1 93 ? -17.565 0.239 2.534 1.00 70.75 93 VAL A C 1
ATOM 731 O O . VAL A 1 93 ? -17.547 0.844 3.607 1.00 70.75 93 VAL A O 1
ATOM 734 N N . ALA A 1 94 ? -18.401 -0.764 2.274 1.00 76.25 94 ALA A N 1
ATOM 735 C CA . ALA A 1 94 ? -19.389 -1.278 3.219 1.00 76.25 94 ALA A CA 1
ATOM 736 C C . ALA A 1 94 ? -18.798 -2.345 4.153 1.00 76.25 94 ALA A C 1
ATOM 738 O O . ALA A 1 94 ? -19.357 -2.626 5.212 1.00 76.25 94 ALA A O 1
ATOM 739 N N . GLU A 1 95 ? -17.676 -2.951 3.761 1.00 81.25 95 GLU A N 1
ATOM 740 C CA . GLU A 1 95 ? -16.981 -3.950 4.558 1.00 81.25 95 GLU A CA 1
ATOM 741 C C . GLU A 1 95 ? -16.235 -3.327 5.744 1.00 81.25 95 GLU A C 1
ATOM 743 O O . GLU A 1 95 ? -15.797 -2.169 5.719 1.00 81.25 95 GLU A O 1
ATOM 748 N N . ASP A 1 96 ? -16.038 -4.139 6.785 1.00 83.25 96 ASP A N 1
ATOM 749 C CA . ASP A 1 96 ? -15.195 -3.753 7.908 1.00 83.25 96 ASP A CA 1
ATOM 750 C C . ASP A 1 96 ? -13.752 -3.520 7.445 1.00 83.25 96 ASP A C 1
ATOM 752 O O . ASP A 1 96 ? -13.193 -4.277 6.649 1.00 83.25 96 ASP A O 1
ATOM 756 N N . ASN A 1 97 ? -13.145 -2.445 7.941 1.00 89.88 97 ASN A N 1
ATOM 757 C CA . ASN A 1 97 ? -11.804 -2.042 7.550 1.00 89.88 97 ASN A CA 1
ATOM 758 C C . ASN A 1 97 ? -11.016 -1.506 8.744 1.00 89.88 97 ASN A C 1
ATOM 760 O O . ASN A 1 97 ? -11.570 -1.066 9.754 1.00 89.88 97 ASN A O 1
ATOM 764 N N . LEU A 1 98 ? -9.691 -1.508 8.612 1.00 91.06 98 LEU A N 1
ATOM 765 C CA . LEU A 1 98 ? -8.797 -1.138 9.700 1.00 91.06 98 LEU A CA 1
ATOM 766 C C . LEU A 1 98 ? -9.055 0.278 10.232 1.00 91.06 98 LEU A C 1
ATOM 768 O O . LEU A 1 98 ? -8.988 0.495 11.439 1.00 91.06 98 LEU A O 1
ATOM 772 N N . ILE A 1 99 ? -9.351 1.243 9.357 1.00 91.25 99 ILE A N 1
ATOM 773 C CA . ILE A 1 99 ? -9.600 2.635 9.760 1.00 91.25 99 ILE A CA 1
ATOM 774 C C . ILE A 1 99 ? -10.844 2.704 10.651 1.00 91.25 99 ILE A C 1
ATOM 776 O O . ILE A 1 99 ? -10.818 3.345 11.705 1.00 91.25 99 ILE A O 1
ATOM 780 N N . HIS A 1 100 ? -11.905 2.003 10.252 1.00 91.31 100 HIS A N 1
ATOM 781 C CA . HIS A 1 100 ? -13.133 1.885 11.024 1.00 91.31 100 HIS A CA 1
ATOM 782 C C . HIS A 1 100 ? -12.875 1.240 12.395 1.00 91.31 100 HIS A C 1
ATOM 784 O O . HIS A 1 100 ? -13.235 1.817 13.423 1.00 91.31 100 HIS A O 1
ATOM 790 N N . GLN A 1 101 ? -12.149 0.120 12.435 1.00 91.44 101 GLN A N 1
ATOM 791 C CA . GLN A 1 101 ? -11.780 -0.554 13.685 1.00 91.44 101 GLN A CA 1
ATOM 792 C C . GLN A 1 101 ? -10.939 0.336 14.614 1.00 91.44 101 GLN A C 1
ATOM 794 O O . GLN A 1 101 ? -11.181 0.401 15.820 1.00 91.44 101 GLN A O 1
ATOM 799 N N . LEU A 1 102 ? -9.978 1.090 14.073 1.00 92.56 102 LEU A N 1
ATOM 800 C CA . LEU A 1 102 ? -9.173 2.030 14.857 1.00 92.56 102 LEU A CA 1
ATOM 801 C C . LEU A 1 102 ? -10.037 3.129 15.491 1.00 92.56 102 LEU A C 1
ATOM 803 O O . LEU A 1 102 ? -9.879 3.413 16.682 1.00 92.56 102 LEU A O 1
ATOM 807 N N . ARG A 1 103 ? -10.976 3.712 14.735 1.00 92.25 103 ARG A N 1
ATOM 808 C CA . ARG A 1 103 ? -11.934 4.698 15.260 1.00 92.25 103 ARG A CA 1
ATOM 809 C C . ARG A 1 103 ? -12.827 4.097 16.343 1.00 92.25 103 ARG A C 1
ATOM 811 O O . ARG A 1 103 ? -12.964 4.705 17.402 1.00 92.25 103 ARG A O 1
ATOM 818 N N . HIS A 1 104 ? -13.362 2.896 16.121 1.00 94.06 104 HIS A N 1
ATOM 819 C CA . HIS A 1 104 ? -14.213 2.189 17.083 1.00 94.06 104 HIS A CA 1
ATOM 820 C C . HIS A 1 104 ? -13.482 1.891 18.407 1.00 94.06 104 HIS A C 1
ATOM 822 O O . HIS A 1 104 ? -14.061 1.961 19.488 1.00 94.06 104 HIS A O 1
ATOM 828 N N . HIS A 1 105 ? -12.168 1.659 18.349 1.00 92.00 105 HIS A N 1
ATOM 829 C CA . HIS A 1 105 ? -11.304 1.491 19.521 1.00 92.00 105 HIS A CA 1
ATOM 830 C C . HIS A 1 105 ? -10.730 2.806 20.088 1.00 92.00 105 HIS A C 1
ATOM 832 O O . HIS A 1 105 ? -9.711 2.785 20.792 1.00 92.00 105 HIS A O 1
ATOM 838 N N . ASN A 1 106 ? -11.368 3.950 19.806 1.00 91.12 106 ASN A N 1
ATOM 839 C CA . ASN A 1 106 ? -10.978 5.282 20.283 1.00 91.12 106 ASN A CA 1
ATOM 840 C C . ASN A 1 106 ? -9.516 5.644 19.963 1.00 91.12 106 ASN A C 1
ATOM 842 O O . ASN A 1 106 ? -8.830 6.302 20.751 1.00 91.12 106 ASN A O 1
ATOM 846 N N . LYS A 1 107 ? -9.001 5.189 18.814 1.00 90.12 107 LYS A N 1
ATOM 847 C CA . LYS A 1 107 ? -7.704 5.637 18.298 1.00 90.12 107 LYS A CA 1
ATOM 848 C C . LYS A 1 107 ? -7.891 6.898 17.463 1.00 90.12 107 LYS A C 1
ATOM 850 O O . LYS A 1 107 ? -8.856 7.040 16.714 1.00 90.12 107 LYS A O 1
ATOM 855 N N . SER A 1 108 ? -6.931 7.811 17.584 1.00 89.00 108 SER A N 1
ATOM 856 C CA . SER A 1 108 ? -6.806 8.924 16.647 1.00 89.00 108 SER A CA 1
ATOM 857 C C . SER A 1 108 ? -6.277 8.371 15.329 1.00 89.00 108 SER A C 1
ATOM 859 O O . SER A 1 108 ? -5.163 7.844 15.304 1.00 89.00 108 SER A O 1
ATOM 861 N N . VAL A 1 109 ? -7.083 8.492 14.277 1.00 84.69 109 VAL A N 1
ATOM 862 C CA . VAL A 1 109 ? -6.713 8.198 12.886 1.00 84.69 109 VAL A CA 1
ATOM 863 C C . VAL A 1 109 ? -6.653 9.500 12.114 1.00 84.69 109 VAL A C 1
ATOM 865 O O . VAL A 1 109 ? -7.575 10.326 12.335 1.00 84.69 109 VAL A O 1
#

Radius of gyration: 20.26 Å; chains: 1; bounding box: 41×21×68 Å

Organism: NCBI:txid73025

Secondary structure (DSSP, 8-state):
----------PPPP------TT--HHHHS--TT----SSTT--GGGG---TT--------PSP--HHHHHHHHHH-----TTHHHHTTS-----S--HHHHHHHTT---

Sequence (109 aa):
PHGPCVRLPVRPRKVIWLIIDALRIDFAAPIDNAGPTYYRNKMPFFSQKGNSSHLFLFQADPPTTTSQRLKALTTGGLPAFIEAGRNFDSDQVAEDNLIHQLRHHNKSV

pLDDT: mean 77.37, std 12.05, range [48.38, 94.06]

Foldseek 3Di:
DDDDDDDPDDDDDDDDDDDDPPDDVQQQDDDPPDDDDPRGPVCCVSVPDDPVDDDDDDDDDPPPDPVQVVLCQFQVDDRDPVCVVVVVPPDDNPGDGPVNVCVVVVHDD

InterPro domains:
  IPR017850 Alkaline-phosphatase-like, core domain superfamily [G3DSA:3.40.720.10] (6-108)
  IPR017850 Alkaline-phosphatase-like, core domain superfamily [SSF53649] (4-80)
  IPR039524 GPI ethanolamine phosphate transferase 3 [PTHR23071] (12-109)